Protein AF-0000000068673386 (afdb_homodimer)

Radius of gyration: 16.11 Å; Cα contacts (8 Å, |Δi|>4): 231; chains: 2; bounding box: 26×45×34 Å

Organism: Oncorhynchus mykiss (NCBI:txid8022)

InterPro domains:
  IPR002048 EF-hand domain [PS50222] (46-81)
  IPR011992 EF-hand domain pair [SSF47473] (1-79)
  IPR013787 S100/CaBP-9k-type, calcium binding, subdomain [PF01023] (1-44)
  IPR013787 S100/CaBP-9k-type, calcium binding, subdomain [SM01394] (1-43)
  IPR018247 EF-Hand 1, calcium-binding site [PS00018] (59-71)
  IPR034325 S-100 [cd00213] (1-80)

Structure (mmCIF, N/CA/C/O backbone):
data_AF-0000000068673386-model_v1
#
loop_
_entity.id
_entity.type
_entity.pdbx_description
1 polymer 'S100 calcium binding protein A11'
#
loop_
_atom_site.group_PDB
_atom_site.id
_atom_site.type_symbol
_atom_site.label_atom_id
_atom_site.label_alt_id
_atom_site.label_comp_id
_atom_site.label_asym_id
_atom_site.label_entity_id
_atom_site.label_seq_id
_atom_site.pdbx_PDB_ins_code
_atom_site.Cartn_x
_atom_site.Cartn_y
_atom_site.Cartn_z
_atom_site.occupancy
_atom_site.B_iso_or_equiv
_atom_site.auth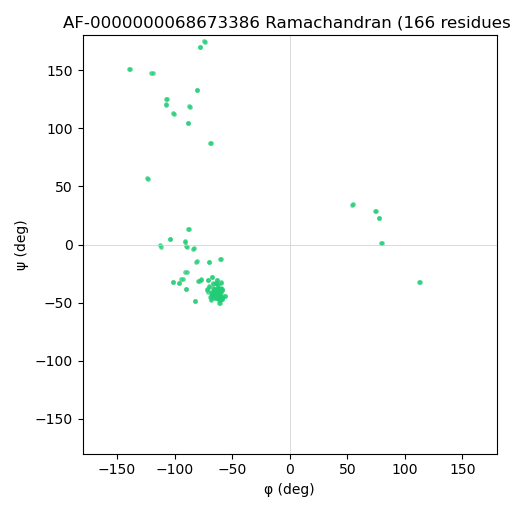_seq_id
_atom_site.auth_comp_id
_atom_site.auth_asym_id
_atom_site.auth_atom_id
_atom_site.pdbx_PDB_model_num
ATOM 1 N N . MET A 1 1 ? 7.121 4.133 7.746 1 91.31 1 MET A N 1
ATOM 2 C CA . MET A 1 1 ? 6.227 3.693 6.68 1 91.31 1 MET A CA 1
ATOM 3 C C . MET A 1 1 ? 7.02 3.123 5.508 1 91.31 1 MET A C 1
ATOM 5 O O . MET A 1 1 ? 6.625 2.115 4.918 1 91.31 1 MET A O 1
ATOM 9 N N . GLU A 1 2 ? 8.305 3.561 5.32 1 95.31 2 GLU A N 1
ATOM 10 C CA . GLU A 1 2 ? 9.109 3.146 4.172 1 95.31 2 GLU A CA 1
ATOM 11 C C . GLU A 1 2 ? 9.477 1.668 4.254 1 95.31 2 GLU A C 1
ATOM 13 O O . GLU A 1 2 ? 9.469 0.962 3.244 1 95.31 2 GLU A O 1
ATOM 18 N N . SER A 1 3 ? 9.812 1.272 5.449 1 95.5 3 SER A N 1
ATOM 19 C CA . SER A 1 3 ? 10.141 -0.136 5.645 1 95.5 3 SER A CA 1
ATOM 20 C C . SER A 1 3 ? 8.961 -1.035 5.289 1 95.5 3 SER A C 1
ATOM 22 O O . SER A 1 3 ? 9.141 -2.084 4.668 1 95.5 3 SER A O 1
ATOM 24 N N . ALA A 1 4 ? 7.816 -0.573 5.719 1 96 4 ALA A N 1
ATOM 25 C CA . ALA A 1 4 ? 6.598 -1.325 5.422 1 96 4 ALA A CA 1
ATOM 26 C C . ALA A 1 4 ? 6.359 -1.406 3.918 1 96 4 ALA A C 1
ATOM 28 O O . ALA A 1 4 ? 6.004 -2.467 3.396 1 96 4 ALA A O 1
ATOM 29 N N . ILE A 1 5 ? 6.676 -0.324 3.213 1 96.62 5 ILE A N 1
ATOM 30 C CA . ILE A 1 5 ? 6.531 -0.283 1.763 1 96.62 5 ILE A CA 1
ATOM 31 C C . ILE A 1 5 ? 7.516 -1.253 1.117 1 96.62 5 ILE A C 1
ATOM 33 O O . ILE A 1 5 ? 7.156 -1.994 0.199 1 96.62 5 ILE A O 1
ATOM 37 N N . ASN A 1 6 ? 8.656 -1.288 1.591 1 95.25 6 ASN A N 1
ATOM 38 C CA . ASN A 1 6 ? 9.68 -2.186 1.071 1 95.25 6 ASN A CA 1
ATOM 39 C C . ASN A 1 6 ? 9.297 -3.648 1.254 1 95.25 6 ASN A C 1
ATOM 41 O O . ASN A 1 6 ? 9.578 -4.484 0.395 1 95.25 6 ASN A O 1
ATOM 45 N N . VAL A 1 7 ? 8.727 -3.893 2.344 1 96.12 7 VAL A N 1
ATOM 46 C CA . VAL A 1 7 ? 8.281 -5.254 2.629 1 96.12 7 VAL A CA 1
ATOM 47 C C . VAL A 1 7 ? 7.223 -5.676 1.615 1 96.12 7 VAL A C 1
ATOM 49 O O . VAL A 1 7 ? 7.285 -6.773 1.061 1 96.12 7 VAL A O 1
ATOM 52 N N . LEU A 1 8 ? 6.262 -4.793 1.327 1 96.25 8 LEU A N 1
ATOM 53 C CA . LEU A 1 8 ? 5.203 -5.086 0.371 1 96.25 8 LEU A CA 1
ATOM 54 C C . LEU A 1 8 ? 5.773 -5.301 -1.026 1 96.25 8 LEU A C 1
ATOM 56 O O . LEU A 1 8 ? 5.402 -6.254 -1.714 1 96.25 8 LEU A O 1
ATOM 60 N N . VAL A 1 9 ? 6.707 -4.461 -1.395 1 95.56 9 VAL A N 1
ATOM 61 C CA . VAL A 1 9 ? 7.352 -4.543 -2.701 1 95.56 9 VAL A CA 1
ATOM 62 C C . VAL A 1 9 ? 8.141 -5.844 -2.805 1 95.56 9 VAL A C 1
ATOM 64 O O . VAL A 1 9 ? 8.039 -6.562 -3.803 1 95.56 9 VAL A O 1
ATOM 67 N N . SER A 1 10 ? 8.875 -6.148 -1.812 1 94.69 10 SER A N 1
ATOM 68 C CA . SER A 1 10 ? 9.727 -7.336 -1.809 1 94.69 10 SER A CA 1
ATOM 69 C C . SER A 1 10 ? 8.898 -8.609 -1.875 1 94.69 10 SER A C 1
ATOM 71 O O . SER A 1 10 ? 9.242 -9.547 -2.604 1 94.69 10 SER A O 1
ATOM 73 N N . GLN A 1 11 ? 7.863 -8.617 -1.128 1 94.31 11 GLN A N 1
ATOM 74 C CA . GLN A 1 11 ? 7.008 -9.797 -1.12 1 94.31 11 GLN A CA 1
ATOM 75 C C . GLN A 1 11 ? 6.328 -9.992 -2.473 1 94.31 11 GLN A C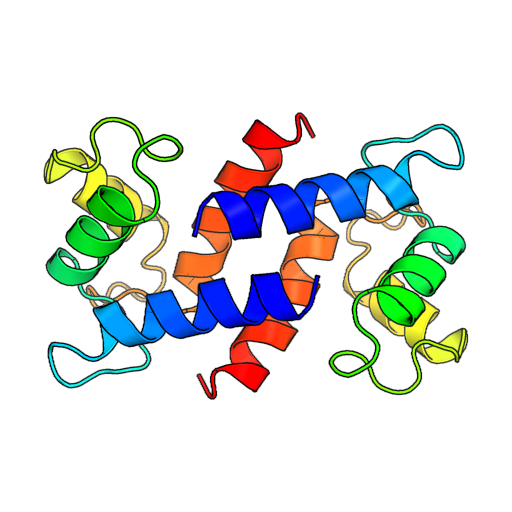 1
ATOM 77 O O . GLN A 1 11 ? 6.195 -11.125 -2.947 1 94.31 11 GLN A O 1
ATOM 82 N N . PHE A 1 12 ? 5.91 -8.906 -3.051 1 94.38 12 PHE A N 1
ATOM 83 C CA . PHE A 1 12 ? 5.324 -8.977 -4.383 1 94.38 12 PHE A CA 1
ATOM 84 C C . PHE A 1 12 ? 6.312 -9.578 -5.379 1 94.38 12 PHE A C 1
ATOM 86 O O . PHE A 1 12 ? 5.973 -10.5 -6.117 1 94.38 12 PHE A O 1
ATOM 93 N N . LYS A 1 13 ? 7.5 -9.094 -5.309 1 91.69 13 LYS A N 1
ATOM 94 C CA . LYS A 1 13 ? 8.539 -9.539 -6.23 1 91.69 13 LYS A CA 1
ATOM 95 C C . LYS A 1 13 ? 8.906 -11 -5.98 1 91.69 13 LYS A C 1
ATOM 97 O O . LYS A 1 13 ? 9.203 -11.742 -6.918 1 91.69 13 LYS A O 1
ATOM 102 N N . THR A 1 14 ? 8.906 -11.312 -4.734 1 93.5 14 THR A N 1
ATOM 103 C CA . THR A 1 14 ? 9.258 -12.672 -4.344 1 93.5 14 THR A CA 1
ATOM 104 C C . THR A 1 14 ? 8.297 -13.68 -4.977 1 93.5 14 THR A C 1
ATOM 106 O O . THR A 1 14 ? 8.727 -14.734 -5.445 1 93.5 14 THR A O 1
ATOM 109 N N . PHE A 1 15 ? 7.055 -13.312 -5.051 1 93.06 15 PHE A N 1
ATOM 110 C 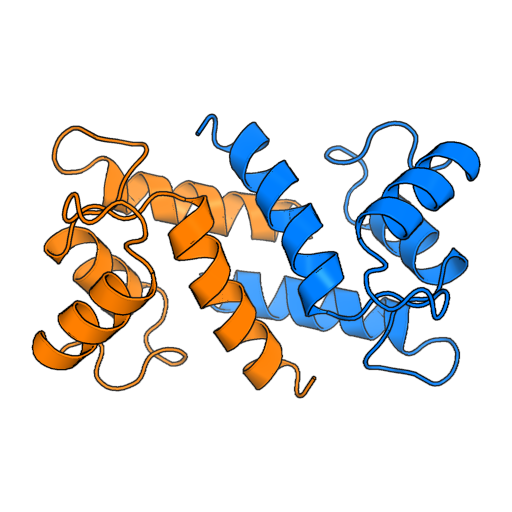CA . PHE A 1 15 ? 6.047 -14.211 -5.605 1 93.06 15 PHE A CA 1
ATOM 111 C C . PHE A 1 15 ? 5.914 -14.008 -7.113 1 93.06 15 PHE A C 1
ATOM 113 O O . PHE A 1 15 ? 5.699 -14.969 -7.855 1 93.06 15 PHE A O 1
ATOM 120 N N . ALA A 1 16 ? 5.973 -12.836 -7.711 1 92.06 16 ALA A N 1
ATOM 121 C CA . ALA A 1 16 ? 5.848 -12.508 -9.133 1 92.06 16 ALA A CA 1
ATOM 122 C C . ALA A 1 16 ? 7.035 -13.055 -9.922 1 92.06 16 ALA A C 1
ATOM 124 O O . ALA A 1 16 ? 6.906 -13.359 -11.109 1 92.06 16 ALA A O 1
ATOM 125 N N . GLY A 1 17 ? 8.211 -13.211 -9.312 1 84.31 17 GLY A N 1
ATOM 126 C CA . GLY A 1 17 ? 9.422 -13.609 -10.008 1 84.31 17 GLY A CA 1
ATOM 127 C C . GLY A 1 17 ? 9.594 -15.109 -10.109 1 84.31 17 GLY A C 1
ATOM 128 O O . GLY A 1 17 ? 10.633 -15.594 -10.57 1 84.31 17 GLY A O 1
ATOM 129 N N . LYS A 1 18 ? 8.516 -15.82 -9.805 1 84.56 18 LYS A N 1
ATOM 130 C CA . LYS A 1 18 ? 8.672 -17.266 -9.797 1 84.56 18 LYS A CA 1
ATOM 131 C C . LYS A 1 18 ? 8.633 -17.828 -11.211 1 84.56 18 LYS A C 1
ATOM 133 O O . LYS A 1 18 ? 9.336 -18.797 -11.516 1 84.56 18 LYS A O 1
ATOM 138 N N . ASP A 1 19 ? 7.891 -17.219 -12.148 1 79.31 19 ASP A N 1
ATOM 139 C CA . ASP A 1 19 ? 7.75 -17.734 -13.508 1 79.31 19 ASP A CA 1
ATOM 140 C C . ASP A 1 19 ? 8.602 -16.922 -14.484 1 79.31 19 ASP A C 1
ATOM 142 O O . ASP A 1 19 ? 8.586 -17.172 -15.695 1 79.31 19 ASP A O 1
ATOM 146 N N . GLY A 1 20 ? 9.383 -15.984 -13.938 1 75.44 20 GLY A N 1
ATOM 147 C CA . GLY A 1 20 ? 10.258 -15.203 -14.805 1 75.44 20 GLY A CA 1
ATOM 148 C C . GLY A 1 20 ? 9.852 -13.742 -14.898 1 75.44 20 GLY A C 1
ATOM 149 O O . GLY A 1 20 ? 10.641 -12.906 -15.344 1 75.44 20 GLY A O 1
ATOM 150 N N . SER A 1 21 ? 8.531 -13.469 -14.805 1 80.56 21 SER A N 1
ATOM 151 C CA . SER A 1 21 ? 8.109 -12.07 -14.805 1 80.56 21 SER A CA 1
ATOM 152 C C . SER A 1 21 ? 8.102 -11.492 -13.398 1 80.56 21 SER A C 1
ATOM 154 O O . SER A 1 21 ? 7.211 -11.797 -12.602 1 80.56 21 SER A O 1
ATOM 156 N N . SER A 1 22 ? 9.047 -10.742 -13.156 1 83.12 22 SER A N 1
ATOM 157 C CA . SER A 1 22 ? 9.203 -10.219 -11.805 1 83.12 22 SER A CA 1
ATOM 158 C C . SER A 1 22 ? 8.336 -8.977 -11.594 1 83.12 22 SER A C 1
ATOM 160 O O . SER A 1 22 ? 8.273 -8.445 -10.484 1 83.12 22 SER A O 1
ATOM 162 N N . ASN A 1 23 ? 7.684 -8.578 -12.664 1 87.88 23 ASN A N 1
ATOM 163 C CA . ASN A 1 23 ? 6.938 -7.332 -12.555 1 87.88 23 ASN A CA 1
ATOM 164 C C . ASN A 1 23 ? 5.434 -7.574 -12.609 1 87.88 23 ASN A C 1
ATOM 166 O O . ASN A 1 23 ? 4.645 -6.629 -12.516 1 87.88 23 ASN A O 1
ATOM 170 N N . THR A 1 24 ? 5.094 -8.859 -12.789 1 92.31 24 THR A N 1
ATOM 171 C CA . THR A 1 24 ? 3.678 -9.195 -12.875 1 92.31 24 THR A CA 1
ATOM 172 C C . THR A 1 24 ? 3.377 -10.477 -12.102 1 92.31 24 THR A C 1
ATOM 174 O O . THR A 1 24 ? 4.273 -11.297 -11.875 1 92.31 24 THR A O 1
ATOM 177 N N . LEU A 1 25 ? 2.145 -10.609 -11.578 1 93.19 25 LEU A N 1
ATOM 178 C CA . LEU A 1 25 ? 1.689 -11.789 -10.852 1 93.19 25 LEU A CA 1
ATOM 179 C C . LEU A 1 25 ? 0.692 -12.594 -11.68 1 93.19 25 LEU A C 1
ATOM 181 O O . LEU A 1 25 ? -0.266 -12.031 -12.219 1 93.19 25 LEU A O 1
ATOM 185 N N . SER A 1 26 ? 1.046 -13.844 -11.93 1 92.94 26 SER A N 1
ATOM 186 C CA . SER A 1 26 ? 0.067 -14.727 -12.562 1 92.94 26 SER A CA 1
ATOM 187 C C . SER A 1 26 ? -1.014 -15.141 -11.57 1 92.94 26 SER A C 1
ATOM 189 O O . SER A 1 26 ? -0.931 -14.828 -10.383 1 92.94 26 SER A O 1
ATOM 191 N N . LYS A 1 27 ? -1.986 -15.844 -12.039 1 91.88 27 LYS A N 1
ATOM 192 C CA . LYS A 1 27 ? -3.094 -16.297 -11.195 1 91.88 27 LYS A CA 1
ATOM 193 C C . LYS A 1 27 ? -2.598 -17.156 -10.047 1 91.88 27 LYS A C 1
ATOM 195 O O . LYS A 1 27 ? -2.998 -16.969 -8.891 1 91.88 27 LYS A O 1
ATOM 200 N N . GLY A 1 28 ? -1.731 -18.031 -10.406 1 92.88 28 GLY A N 1
ATOM 201 C CA . GLY A 1 28 ? -1.193 -18.922 -9.398 1 92.88 28 GLY A CA 1
ATOM 202 C C . GLY A 1 28 ? -0.332 -18.203 -8.367 1 92.88 28 GLY A C 1
ATOM 203 O O . GLY A 1 28 ? -0.411 -18.5 -7.172 1 92.88 28 GLY A O 1
ATOM 204 N N . GLU A 1 29 ? 0.498 -17.328 -8.828 1 95 29 GLU A N 1
ATOM 205 C CA . GLU A 1 29 ? 1.379 -16.578 -7.941 1 95 29 GLU A CA 1
ATOM 206 C C . GLU A 1 29 ? 0.58 -15.648 -7.027 1 95 29 GLU A C 1
ATOM 208 O O . GLU A 1 29 ? 0.877 -15.539 -5.836 1 95 29 GLU A O 1
ATOM 213 N N . PHE A 1 30 ? -0.433 -15.07 -7.723 1 94.19 30 PHE A N 1
ATOM 214 C CA . PHE A 1 30 ? -1.302 -14.172 -6.961 1 94.19 30 PHE A CA 1
ATOM 215 C C . PHE A 1 30 ? -2.012 -14.93 -5.848 1 94.19 30 PHE A C 1
ATOM 217 O O . PHE A 1 30 ? -2.037 -14.484 -4.699 1 94.19 30 PHE A O 1
ATOM 224 N N . SER A 1 31 ? -2.508 -16.062 -6.148 1 94.5 31 SER A N 1
ATOM 225 C CA . SER A 1 31 ? -3.207 -16.906 -5.184 1 94.5 31 SER A CA 1
ATOM 226 C C . SER A 1 31 ? -2.301 -17.281 -4.016 1 94.5 31 SER A C 1
ATOM 228 O O . SER A 1 31 ? -2.711 -17.188 -2.854 1 94.5 31 SER A O 1
ATOM 230 N N . SER A 1 32 ? -1.106 -17.672 -4.328 1 94.31 32 SER A N 1
ATOM 231 C CA . SER A 1 32 ? -0.144 -18.062 -3.301 1 94.31 32 SER A CA 1
ATOM 232 C C . SER A 1 32 ? 0.232 -16.891 -2.416 1 94.31 32 SER A C 1
ATOM 234 O O . SER A 1 32 ? 0.291 -17.016 -1.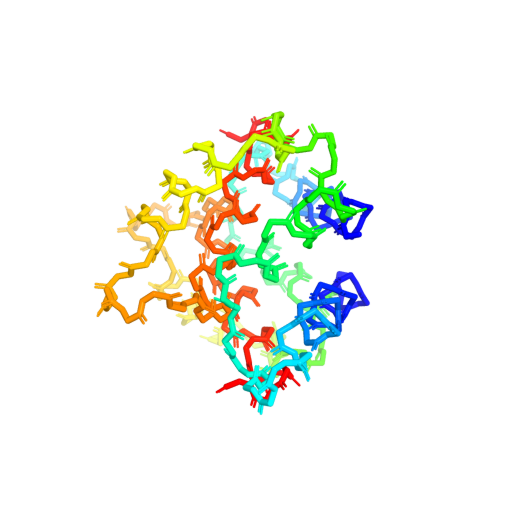192 1 94.31 32 SER A O 1
ATOM 236 N N . LEU A 1 33 ? 0.435 -15.758 -3.084 1 95.06 33 LEU A N 1
ATOM 237 C CA . LEU A 1 33 ? 0.808 -14.547 -2.357 1 95.06 33 LEU A CA 1
ATOM 238 C C . LEU A 1 33 ? -0.277 -14.156 -1.36 1 95.06 33 LEU A C 1
ATOM 240 O O . LEU A 1 33 ? 0.008 -13.938 -0.181 1 95.06 33 LEU A O 1
ATOM 244 N N . VAL A 1 34 ? -1.521 -14.102 -1.837 1 95.12 34 VAL A N 1
ATOM 245 C CA . VAL A 1 34 ? -2.637 -13.695 -0.986 1 95.12 34 VAL A CA 1
ATOM 246 C C . VAL A 1 34 ? -2.842 -14.727 0.12 1 95.12 34 VAL A C 1
ATOM 248 O O . VAL A 1 34 ? -3.061 -14.375 1.279 1 95.12 34 VAL A O 1
ATOM 251 N N . ALA A 1 35 ? -2.736 -16 -0.228 1 94.44 35 ALA A N 1
ATOM 252 C CA . ALA A 1 35 ? -2.973 -17.078 0.723 1 94.44 35 ALA A CA 1
ATOM 253 C C . ALA A 1 35 ? -1.908 -17.094 1.816 1 94.44 35 ALA A C 1
ATOM 255 O O . ALA A 1 35 ? -2.211 -17.359 2.982 1 94.44 35 ALA A O 1
ATOM 256 N N . PHE A 1 36 ? -0.668 -16.703 1.412 1 93.69 36 PHE A N 1
ATOM 257 C CA . PHE A 1 36 ? 0.446 -16.797 2.348 1 93.69 36 PHE A CA 1
ATOM 258 C C . PHE A 1 36 ? 0.693 -15.461 3.031 1 93.69 36 PHE A C 1
ATOM 260 O O . PHE A 1 36 ? 1.088 -15.422 4.199 1 93.69 36 PHE A O 1
ATOM 267 N N . GLN A 1 37 ? 0.452 -14.367 2.32 1 94 37 GLN A N 1
ATOM 268 C CA . GLN A 1 37 ? 0.825 -13.047 2.824 1 94 37 GLN A CA 1
ATOM 269 C C . GLN A 1 37 ? -0.386 -12.312 3.385 1 94 37 GLN A C 1
ATOM 271 O O . GLN A 1 37 ? -0.252 -11.484 4.289 1 94 37 GLN A O 1
ATOM 276 N N . LEU A 1 38 ? -1.539 -12.547 2.82 1 94.25 38 LEU A N 1
ATOM 277 C CA . LEU A 1 38 ? -2.756 -11.852 3.227 1 94.25 38 LEU A CA 1
ATOM 278 C C . LEU A 1 38 ? -3.838 -12.844 3.635 1 94.25 38 LEU A C 1
ATOM 280 O O . LEU A 1 38 ? -4.973 -12.766 3.158 1 94.25 38 LEU A O 1
ATOM 284 N N . PRO A 1 39 ? -3.545 -13.68 4.59 1 91.56 39 PRO A N 1
ATOM 285 C CA . PRO A 1 39 ? -4.527 -14.688 4.984 1 91.56 39 PRO A CA 1
ATOM 286 C C . PRO A 1 39 ? -5.719 -14.094 5.73 1 91.56 39 PRO A C 1
ATOM 288 O O . PRO A 1 39 ? -6.82 -14.648 5.684 1 91.56 39 PRO A O 1
ATOM 291 N N . THR A 1 40 ? -5.535 -13.047 6.445 1 92.44 40 THR A N 1
ATOM 292 C CA . THR A 1 40 ? -6.598 -12.43 7.23 1 92.44 40 THR A CA 1
ATOM 293 C C . THR A 1 40 ? -7.352 -11.398 6.402 1 92.44 40 THR A C 1
ATOM 295 O O . THR A 1 40 ? -8.5 -11.062 6.711 1 92.44 40 THR A O 1
ATOM 298 N N . PHE A 1 41 ? -6.695 -10.852 5.355 1 92.44 41 PHE A N 1
ATOM 299 C CA . PHE A 1 41 ? -7.297 -9.805 4.539 1 92.44 41 PHE A CA 1
ATOM 300 C C . PHE A 1 41 ? -8.227 -10.406 3.488 1 92.44 41 PHE A C 1
ATOM 302 O O . PHE A 1 41 ? -9.328 -9.906 3.268 1 92.44 41 PHE A O 1
ATOM 309 N N . VAL A 1 42 ? -7.691 -11.352 2.852 1 92.06 42 VAL A N 1
ATOM 310 C CA . VAL A 1 42 ? -8.469 -12.039 1.824 1 92.06 42 VAL A CA 1
ATOM 311 C C . VAL A 1 42 ? -8.992 -13.359 2.375 1 92.06 42 VAL A C 1
ATOM 313 O O . VAL A 1 42 ? -8.211 -14.258 2.699 1 92.06 42 VAL A O 1
ATOM 316 N N . LYS A 1 43 ? -10.352 -13.367 2.506 1 88.25 43 LYS A N 1
ATOM 317 C CA . LYS A 1 43 ? -10.969 -14.602 2.986 1 88.25 43 LYS A CA 1
ATOM 318 C C . LYS A 1 43 ? -11.125 -15.617 1.857 1 88.25 43 LYS A C 1
ATOM 320 O O . LYS A 1 43 ? -11.461 -15.25 0.729 1 88.25 43 LYS A O 1
ATOM 325 N N . ASN A 1 44 ? -10.805 -16.766 1.986 1 90.06 44 ASN A N 1
ATOM 326 C CA . ASN A 1 44 ? -10.961 -17.844 1.021 1 90.06 44 ASN A CA 1
ATOM 327 C C . ASN A 1 44 ? -9.945 -17.734 -0.114 1 90.06 44 ASN A C 1
ATOM 329 O O . ASN A 1 44 ? -10.273 -18 -1.272 1 90.06 44 ASN A O 1
ATOM 333 N N . ALA A 1 45 ? -8.836 -17.188 0.141 1 90 45 ALA A N 1
ATOM 334 C CA . ALA A 1 45 ? -7.77 -17.047 -0.851 1 90 45 ALA A CA 1
ATOM 335 C C . ALA A 1 45 ? -7.312 -18.406 -1.36 1 90 45 ALA A C 1
ATOM 337 O O . ALA A 1 45 ? -6.633 -18.5 -2.385 1 90 45 ALA A O 1
ATOM 338 N N . SER A 1 46 ? -7.754 -19.391 -0.652 1 91.25 46 SER A N 1
ATOM 339 C CA . SER A 1 46 ? -7.43 -20.75 -1.061 1 91.25 46 SER A CA 1
ATOM 340 C C . SER A 1 46 ? -8.359 -21.234 -2.17 1 91.25 46 SER A C 1
ATOM 342 O O . SER A 1 46 ? -8.086 -22.234 -2.826 1 91.25 46 SER A O 1
ATOM 344 N N . ASP A 1 47 ? -9.43 -20.484 -2.314 1 93.62 47 ASP A N 1
ATOM 345 C CA . ASP A 1 47 ? -10.391 -20.812 -3.361 1 93.62 47 ASP A CA 1
ATOM 346 C C . ASP A 1 47 ? -10.008 -20.172 -4.691 1 93.62 47 ASP A C 1
ATOM 348 O O . ASP A 1 47 ? -9.953 -18.953 -4.797 1 93.62 47 ASP A O 1
ATOM 352 N N . PRO A 1 48 ? -9.758 -21.047 -5.672 1 91.94 48 PRO A N 1
ATOM 353 C CA . PRO A 1 48 ? -9.375 -20.516 -6.984 1 91.94 48 PRO A CA 1
ATOM 354 C C . PRO A 1 48 ? -10.445 -19.609 -7.594 1 91.94 48 PRO A C 1
ATOM 356 O O . PRO A 1 48 ? -10.125 -18.703 -8.367 1 91.94 48 PRO A O 1
ATOM 359 N N . ALA A 1 49 ? -11.664 -19.891 -7.324 1 94.25 49 ALA A N 1
ATOM 360 C CA . ALA A 1 49 ? -12.75 -19.078 -7.859 1 94.25 49 ALA A CA 1
ATOM 361 C C . ALA A 1 49 ? -12.656 -17.641 -7.352 1 94.25 49 ALA A C 1
ATOM 363 O O . ALA A 1 49 ? -12.914 -16.688 -8.094 1 94.25 49 ALA A O 1
ATOM 364 N N . VAL A 1 50 ? -12.297 -17.531 -6.039 1 93.5 50 VAL A N 1
ATOM 365 C CA . VAL A 1 50 ? -12.148 -16.219 -5.41 1 93.5 50 VAL A CA 1
ATOM 366 C C . VAL A 1 50 ? -10.953 -15.492 -6.012 1 93.5 50 VAL A C 1
ATOM 368 O O . VAL A 1 50 ? -11.039 -14.305 -6.336 1 93.5 50 VAL A O 1
ATOM 371 N N . ILE A 1 51 ? -9.875 -16.156 -6.234 1 93.88 51 ILE A N 1
ATOM 372 C CA . ILE A 1 51 ? -8.648 -15.609 -6.797 1 93.88 51 ILE A CA 1
ATOM 373 C C . ILE A 1 51 ? -8.914 -15.117 -8.219 1 93.88 51 ILE A C 1
ATOM 375 O O . ILE A 1 51 ? -8.5 -14.016 -8.594 1 93.88 51 ILE A O 1
ATOM 379 N N . GLU A 1 52 ? -9.641 -16.016 -9.016 1 92.12 52 GLU A N 1
ATOM 380 C CA . GLU A 1 52 ? -9.992 -15.664 -10.383 1 92.12 52 GLU A CA 1
ATOM 381 C C . GLU A 1 52 ? -10.836 -14.391 -10.422 1 92.12 52 GLU A C 1
ATOM 383 O O . GLU A 1 52 ? -10.641 -13.539 -11.297 1 92.12 52 GLU A O 1
ATOM 388 N N . GLN A 1 53 ? -11.672 -14.312 -9.492 1 92.94 53 GLN A N 1
ATOM 389 C CA . GLN A 1 53 ? -12.531 -13.133 -9.406 1 92.94 53 GLN A CA 1
ATOM 390 C C . GLN A 1 53 ? -11.727 -11.891 -9.039 1 92.94 53 GLN A C 1
ATOM 392 O O . GLN A 1 53 ? -11.898 -10.828 -9.633 1 92.94 53 GLN A O 1
ATOM 397 N N . LEU A 1 54 ? -10.906 -12.055 -8.039 1 92.88 54 LEU A N 1
ATOM 398 C CA . LEU A 1 54 ? -10.047 -10.961 -7.605 1 92.88 54 LEU A CA 1
ATOM 399 C C . LEU A 1 54 ? -9.102 -10.531 -8.719 1 92.88 54 LEU A C 1
ATOM 401 O O . LEU A 1 54 ? -8.984 -9.336 -9.016 1 92.88 54 LEU A O 1
ATOM 405 N N . MET A 1 55 ? -8.469 -11.492 -9.344 1 91.88 55 MET A N 1
ATOM 406 C CA . MET A 1 55 ? -7.543 -11.25 -10.438 1 91.88 55 MET A CA 1
ATOM 407 C C . MET A 1 55 ? -8.258 -10.586 -11.617 1 91.88 55 MET A C 1
ATOM 409 O O . MET A 1 55 ? -7.727 -9.648 -12.219 1 91.88 55 MET A O 1
ATOM 413 N N . GLY A 1 56 ? -9.398 -11.148 -11.891 1 92.88 56 GLY A N 1
ATOM 414 C CA . GLY A 1 56 ? -10.188 -10.617 -12.984 1 92.88 56 GLY A CA 1
ATOM 415 C C . GLY A 1 56 ? -10.641 -9.188 -12.758 1 92.88 56 GLY A C 1
ATOM 416 O O . GLY A 1 56 ? -10.766 -8.414 -13.711 1 92.88 56 GLY A O 1
ATOM 417 N N . SER A 1 57 ? -10.828 -8.852 -11.523 1 91.56 57 SER A N 1
ATOM 418 C CA . SER A 1 57 ? -11.266 -7.5 -11.188 1 91.56 57 SER A CA 1
ATOM 419 C C . SER A 1 57 ? -10.109 -6.508 -11.273 1 91.56 57 SER A C 1
ATOM 421 O O . SER A 1 57 ? -10.32 -5.328 -11.57 1 91.56 57 SER A O 1
ATOM 423 N N . LEU A 1 58 ? -8.953 -6.988 -11.008 1 91.12 58 LEU A N 1
ATOM 424 C CA . LEU A 1 58 ? -7.766 -6.148 -10.984 1 91.12 58 LEU A CA 1
ATOM 425 C C . LEU A 1 58 ? -7.07 -6.148 -12.344 1 91.12 58 LEU A C 1
ATOM 427 O O . LEU A 1 58 ? -6.484 -5.141 -12.75 1 91.12 58 LEU A O 1
ATOM 431 N N . ASP A 1 59 ? -7.227 -7.32 -13.062 1 90.88 59 ASP A N 1
ATOM 432 C CA . ASP A 1 59 ? -6.574 -7.496 -14.352 1 90.88 59 ASP A CA 1
ATOM 433 C C . ASP A 1 59 ? -7.191 -6.578 -15.406 1 90.88 59 ASP A C 1
ATOM 435 O O . ASP A 1 59 ? -8.055 -7 -16.188 1 90.88 59 ASP A O 1
ATOM 439 N N . GLU A 1 60 ? -6.676 -5.336 -15.492 1 82.62 60 GLU A N 1
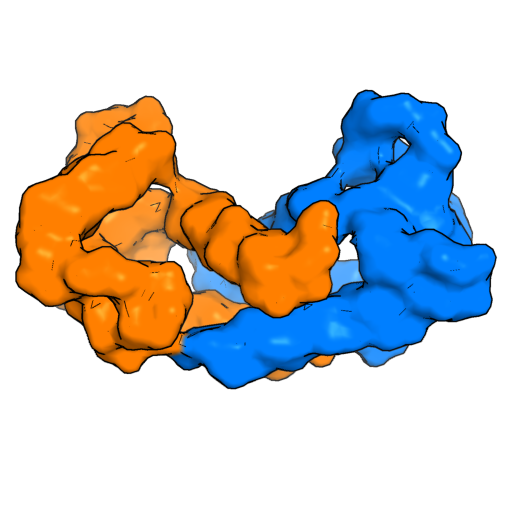ATOM 440 C CA . GLU A 1 60 ? -7.238 -4.344 -16.406 1 82.62 60 GLU A CA 1
ATOM 441 C C . GLU A 1 60 ? -6.918 -4.68 -17.859 1 82.62 60 GLU A C 1
ATOM 443 O O . GLU A 1 60 ? -7.719 -4.414 -18.75 1 82.62 60 GLU A O 1
ATOM 448 N N . ASN A 1 61 ? -5.734 -5.164 -18.109 1 79.62 61 ASN A N 1
ATOM 449 C CA . ASN A 1 61 ? -5.312 -5.43 -19.484 1 79.62 61 ASN A CA 1
ATOM 450 C C . ASN A 1 61 ? -5.648 -6.859 -19.906 1 79.62 61 ASN A C 1
ATOM 452 O O . ASN A 1 61 ? -5.32 -7.273 -21.016 1 79.62 61 ASN A O 1
ATOM 456 N N . ASN A 1 62 ? -6.242 -7.586 -19.109 1 82.38 62 ASN A N 1
ATOM 457 C CA . ASN A 1 62 ? -6.727 -8.93 -19.406 1 82.38 62 ASN A CA 1
ATOM 458 C C . ASN A 1 62 ? -5.609 -9.828 -19.938 1 82.38 62 ASN A C 1
ATOM 460 O O . ASN A 1 62 ? -5.785 -10.516 -20.938 1 82.38 62 ASN A O 1
ATOM 464 N N . ASP A 1 63 ? -4.434 -9.703 -19.516 1 82.94 63 ASP A N 1
ATOM 465 C CA . ASP A 1 63 ? -3.297 -10.523 -19.906 1 82.94 63 ASP A CA 1
ATOM 466 C C . ASP A 1 63 ? -3.154 -11.742 -19 1 82.94 63 ASP A C 1
ATOM 468 O O . ASP A 1 63 ? -2.379 -12.656 -19.297 1 82.94 63 ASP A O 1
ATOM 472 N N . GLY A 1 64 ? -3.994 -11.781 -18.078 1 87.19 64 GLY A N 1
ATOM 473 C CA . GLY A 1 64 ? -3.957 -12.883 -17.141 1 87.19 64 GLY A CA 1
ATOM 474 C C . GLY A 1 64 ? -2.904 -12.711 -16.062 1 87.19 64 GLY A C 1
ATOM 475 O O . GLY A 1 64 ? -2.572 -13.664 -15.344 1 87.19 64 GLY A O 1
ATOM 476 N N . GLU A 1 65 ? -2.18 -11.57 -16.109 1 91.31 65 GLU A N 1
ATOM 477 C CA . GLU A 1 65 ? -1.177 -11.25 -15.102 1 91.31 65 GLU A CA 1
ATOM 478 C C . GLU A 1 65 ? -1.505 -9.938 -14.391 1 91.31 65 GLU A C 1
ATOM 480 O O . GLU A 1 65 ? -2.186 -9.078 -14.953 1 91.31 65 GLU A O 1
ATOM 485 N N . LEU A 1 66 ? -1.167 -9.844 -13.211 1 93 66 LEU A N 1
ATOM 486 C CA . LEU A 1 66 ? -1.41 -8.641 -12.422 1 93 66 LEU A CA 1
ATOM 487 C C . LEU A 1 66 ? -0.113 -7.875 -12.195 1 93 66 LEU A C 1
ATOM 489 O O . LEU A 1 66 ? 0.899 -8.461 -11.805 1 93 66 LEU A O 1
ATOM 493 N N . THR A 1 67 ? -0.128 -6.566 -12.578 1 92.94 67 THR A N 1
ATOM 494 C CA . THR A 1 67 ? 1.035 -5.727 -12.32 1 92.94 67 THR A CA 1
ATOM 495 C C . THR A 1 67 ? 1.064 -5.285 -10.859 1 92.94 67 T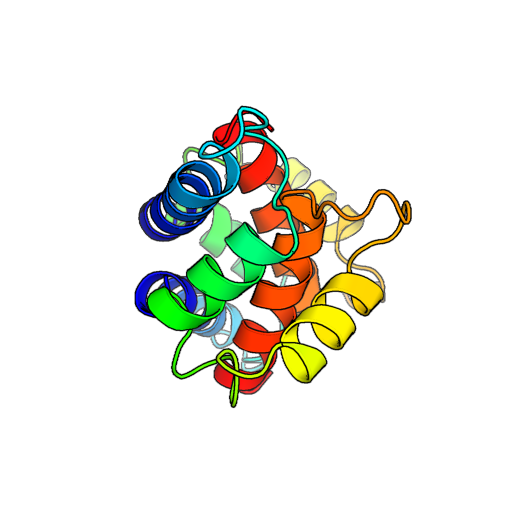HR A C 1
ATOM 497 O O . THR A 1 67 ? 0.088 -5.469 -10.125 1 92.94 67 THR A O 1
ATOM 500 N N . PHE A 1 68 ? 2.098 -4.723 -10.453 1 93.62 68 PHE A N 1
ATOM 501 C CA . PHE A 1 68 ? 2.246 -4.266 -9.078 1 93.62 68 PHE A CA 1
ATOM 502 C C . PHE A 1 68 ? 1.168 -3.25 -8.727 1 93.62 68 PHE A C 1
ATOM 504 O O . PHE A 1 68 ? 0.6 -3.295 -7.633 1 93.62 68 PHE A O 1
ATOM 511 N N . LEU A 1 69 ? 0.875 -2.42 -9.68 1 92.94 69 LEU A N 1
ATOM 512 C CA . LEU A 1 69 ? -0.099 -1.361 -9.438 1 92.94 69 LEU A CA 1
ATOM 513 C C . LEU A 1 69 ? -1.504 -1.938 -9.297 1 92.94 69 LEU A C 1
ATOM 515 O O . LEU A 1 69 ? -2.295 -1.461 -8.477 1 92.94 69 LEU A O 1
ATOM 519 N N . GLU A 1 70 ? -1.76 -2.922 -10.016 1 93.31 70 GLU A N 1
ATOM 520 C CA . GLU A 1 70 ? -3.059 -3.58 -9.922 1 93.31 70 GLU A CA 1
ATOM 521 C C . GLU A 1 70 ? -3.211 -4.305 -8.586 1 93.31 70 GLU A C 1
ATOM 523 O O . GLU A 1 70 ? -4.254 -4.215 -7.938 1 93.31 70 GLU A O 1
ATOM 528 N N . PHE A 1 71 ? -2.139 -4.984 -8.297 1 93 71 PHE A N 1
ATOM 529 C CA . PHE A 1 71 ? -2.107 -5.645 -6.996 1 93 71 PHE A CA 1
ATOM 530 C C . PHE A 1 71 ? -2.188 -4.621 -5.871 1 93 71 PHE A C 1
ATOM 532 O O . PHE A 1 71 ? -2.852 -4.855 -4.855 1 93 71 PHE A O 1
ATOM 539 N N . TRP A 1 72 ? -1.604 -3.498 -6.102 1 93.69 72 TRP A N 1
ATOM 540 C CA . TRP A 1 72 ? -1.569 -2.434 -5.105 1 93.69 72 TRP A CA 1
ATOM 541 C C . TRP A 1 72 ? -2.977 -1.927 -4.801 1 93.69 72 TRP A C 1
ATOM 543 O O . TRP A 1 72 ? -3.287 -1.586 -3.658 1 93.69 72 TRP A O 1
ATOM 553 N N . GLN A 1 73 ? -3.762 -1.952 -5.754 1 93.06 73 GLN A N 1
ATOM 554 C CA . GLN A 1 73 ? -5.133 -1.492 -5.566 1 93.06 73 GLN A CA 1
ATOM 555 C C . GLN A 1 73 ? -5.891 -2.406 -4.605 1 93.06 73 GLN A C 1
ATOM 557 O O . GLN A 1 73 ? -6.703 -1.938 -3.805 1 93.06 73 GLN A O 1
ATOM 562 N N . LEU A 1 74 ? -5.602 -3.621 -4.77 1 94 74 LEU A N 1
ATOM 563 C CA . LEU A 1 74 ? -6.227 -4.582 -3.867 1 94 74 LEU A CA 1
ATOM 564 C C . LEU A 1 74 ? -5.84 -4.301 -2.42 1 94 74 LEU A C 1
ATOM 566 O O . LEU A 1 74 ? -6.699 -4.242 -1.541 1 94 74 LEU A O 1
ATOM 570 N N . ILE A 1 75 ? -4.535 -4.102 -2.232 1 95.81 75 ILE A N 1
ATOM 571 C CA . ILE A 1 75 ? -4.023 -3.859 -0.887 1 95.81 75 ILE A CA 1
ATOM 572 C C . ILE A 1 75 ? -4.656 -2.592 -0.316 1 95.81 75 ILE A C 1
ATOM 574 O O . ILE A 1 75 ? -4.992 -2.537 0.869 1 95.81 75 ILE A O 1
ATOM 578 N N . GLY A 1 76 ? -4.82 -1.631 -1.133 1 95.31 76 GLY A N 1
ATOM 579 C CA . GLY A 1 76 ? -5.445 -0.396 -0.683 1 95.31 76 GLY A CA 1
ATOM 580 C C . GLY A 1 76 ? -6.863 -0.591 -0.186 1 95.31 76 GLY A C 1
ATOM 581 O O . GLY A 1 76 ? -7.25 -0.034 0.845 1 95.31 76 GLY A O 1
ATOM 582 N N . LYS A 1 77 ? -7.602 -1.376 -0.915 1 93.69 77 LYS A N 1
ATOM 583 C CA . LYS A 1 77 ? -8.977 -1.667 -0.525 1 93.69 77 LYS A CA 1
ATOM 584 C C . LYS A 1 77 ? -9.031 -2.408 0.808 1 93.69 77 LYS A C 1
ATOM 586 O O . LYS A 1 77 ? -9.836 -2.078 1.679 1 93.69 77 LYS A O 1
ATOM 591 N N . LEU A 1 78 ? -8.172 -3.318 0.864 1 93.88 78 LEU A N 1
ATOM 592 C CA . LEU A 1 78 ? -8.109 -4.102 2.094 1 93.88 78 LEU A CA 1
ATOM 593 C C . LEU A 1 78 ? -7.652 -3.236 3.266 1 93.88 78 LEU A C 1
ATOM 595 O O . LEU A 1 78 ? -8.219 -3.32 4.359 1 93.88 78 LEU A O 1
ATOM 599 N N . ALA A 1 79 ? -6.637 -2.438 3.01 1 95 79 ALA A N 1
ATOM 600 C CA . ALA A 1 79 ? -6.133 -1.527 4.035 1 95 79 ALA A CA 1
ATOM 601 C C . ALA A 1 79 ? -7.207 -0.532 4.461 1 95 79 ALA A C 1
ATOM 603 O O . ALA A 1 79 ? -7.359 -0.248 5.652 1 95 79 ALA A O 1
ATOM 604 N N . ASN A 1 80 ? -7.934 0.021 3.482 1 93.81 80 ASN A N 1
ATOM 605 C CA . ASN A 1 80 ? -9.031 0.94 3.758 1 93.81 80 ASN A CA 1
ATOM 606 C C . ASN A 1 80 ? -10.07 0.311 4.684 1 93.81 80 ASN A C 1
ATOM 608 O O . ASN A 1 80 ? -10.516 0.944 5.641 1 93.81 80 ASN A O 1
ATOM 612 N N . LYS A 1 81 ? -10.414 -0.862 4.438 1 92.75 81 LYS A N 1
ATOM 613 C CA . LYS A 1 81 ? -11.375 -1.604 5.246 1 92.75 81 LYS A CA 1
ATOM 614 C C . LYS A 1 81 ? -10.836 -1.856 6.652 1 92.75 81 LYS A C 1
ATOM 616 O O . LYS A 1 81 ? -11.555 -1.679 7.641 1 92.75 81 LYS A O 1
ATOM 621 N N . GLN A 1 82 ? -9.578 -2.195 6.676 1 89.81 82 GLN A N 1
ATOM 622 C CA . GLN A 1 82 ? -8.93 -2.477 7.953 1 89.81 82 GLN A CA 1
ATOM 623 C C . GLN A 1 82 ? -8.828 -1.216 8.812 1 89.81 82 GLN A C 1
ATOM 625 O O . GLN A 1 82 ? -9 -1.271 10.031 1 89.81 82 GLN A O 1
ATOM 630 N N . GLY A 1 83 ? -8.453 -0.105 8.18 1 90.75 83 GLY A N 1
ATOM 631 C CA . GLY A 1 83 ? -8.328 1.164 8.883 1 90.75 83 GLY A CA 1
ATOM 632 C C . GLY A 1 83 ? -9.664 1.743 9.305 1 90.75 83 GLY A C 1
ATOM 633 O O . GLY A 1 83 ? -9.719 2.619 10.172 1 90.75 83 GLY A O 1
ATOM 634 N N . GLY A 1 84 ? -10.648 1.226 8.758 1 89.19 84 GLY A N 1
ATOM 635 C CA . GLY A 1 84 ? -11.977 1.721 9.078 1 89.19 84 GLY A CA 1
ATOM 636 C C . GLY A 1 84 ? -12.312 3.031 8.391 1 89.19 84 GLY A C 1
ATOM 637 O O . GLY A 1 84 ? -12.984 3.887 8.961 1 89.19 84 GLY A O 1
ATOM 638 N N . PHE A 1 85 ? -11.562 3.201 7.281 1 87.19 85 PHE A N 1
ATOM 639 C CA . PHE A 1 85 ? -11.781 4.43 6.531 1 87.19 85 PHE A CA 1
ATOM 640 C C . PHE A 1 85 ? -13.031 4.32 5.664 1 87.19 85 PHE A C 1
ATOM 642 O O . PHE A 1 85 ? -13.844 5.246 5.613 1 87.19 85 PHE A O 1
ATOM 649 N N . MET B 1 1 ? 3.102 -9.43 5.02 1 90.88 1 MET B N 1
ATOM 650 C CA . MET B 1 1 ? 2.625 -8.258 4.297 1 90.88 1 MET B CA 1
ATOM 651 C C . MET B 1 1 ? 1.554 -7.52 5.094 1 90.88 1 MET B C 1
ATOM 653 O O . MET B 1 1 ? 1.542 -6.289 5.141 1 90.88 1 MET B O 1
ATOM 657 N N . GLU B 1 2 ? 0.816 -8.266 6.008 1 95.12 2 GLU B N 1
ATOM 658 C CA . GLU B 1 2 ? -0.3 -7.672 6.738 1 95.12 2 GLU B CA 1
ATOM 659 C C . GLU B 1 2 ? 0.193 -6.676 7.785 1 95.12 2 GLU B C 1
ATOM 661 O O . GLU B 1 2 ? -0.421 -5.625 7.988 1 95.12 2 GLU B O 1
ATOM 666 N N . SER B 1 3 ? 1.263 -7.066 8.43 1 95.44 3 SER B N 1
ATOM 667 C CA . SER B 1 3 ? 1.843 -6.168 9.422 1 95.44 3 SER B CA 1
ATOM 668 C C . SER B 1 3 ? 2.264 -4.844 8.797 1 95.44 3 SER B C 1
ATOM 670 O O . SER B 1 3 ? 2.051 -3.779 9.375 1 95.44 3 SER B O 1
ATOM 672 N N . ALA B 1 4 ? 2.855 -4.984 7.625 1 95.94 4 ALA B N 1
ATOM 673 C CA . ALA B 1 4 ? 3.287 -3.793 6.898 1 95.94 4 ALA B CA 1
ATOM 674 C C . ALA B 1 4 ? 2.096 -2.914 6.531 1 95.94 4 ALA B C 1
ATOM 676 O O . ALA B 1 4 ? 2.15 -1.69 6.672 1 95.94 4 ALA B O 1
ATOM 677 N N . ILE B 1 5 ? 0.987 -3.553 6.18 1 96.56 5 ILE B N 1
ATOM 678 C CA . ILE B 1 5 ? -0.237 -2.834 5.844 1 96.56 5 ILE B CA 1
ATOM 679 C C . ILE B 1 5 ? -0.772 -2.119 7.082 1 96.56 5 ILE B C 1
ATOM 681 O O . ILE B 1 5 ? -1.176 -0.956 7.012 1 96.56 5 ILE B O 1
ATOM 685 N N . ASN B 1 6 ? -0.741 -2.744 8.156 1 95.25 6 ASN B N 1
ATOM 686 C CA . ASN B 1 6 ? -1.209 -2.164 9.406 1 95.25 6 ASN B CA 1
ATOM 687 C C . ASN B 1 6 ? -0.38 -0.946 9.805 1 95.25 6 ASN B C 1
ATOM 689 O O . ASN B 1 6 ? -0.914 0.024 10.344 1 95.25 6 ASN B O 1
ATOM 693 N N . VAL B 1 7 ? 0.85 -1.057 9.57 1 96.12 7 VAL B N 1
ATOM 694 C CA . VAL B 1 7 ? 1.747 0.051 9.883 1 96.12 7 VAL B CA 1
ATOM 695 C C . VAL B 1 7 ? 1.384 1.268 9.039 1 96.12 7 VAL B C 1
ATOM 697 O O . VAL B 1 7 ? 1.286 2.385 9.555 1 96.12 7 VAL B O 1
ATOM 700 N N . LEU B 1 8 ? 1.139 1.056 7.738 1 96.31 8 LEU B N 1
ATOM 701 C CA . LEU B 1 8 ? 0.778 2.145 6.836 1 96.31 8 LEU B CA 1
ATOM 702 C C . LEU B 1 8 ? -0.545 2.779 7.254 1 96.31 8 LEU B C 1
ATOM 704 O O . LEU B 1 8 ? -0.66 4.004 7.305 1 96.31 8 LEU B O 1
ATOM 708 N N . VAL B 1 9 ? -1.493 1.951 7.602 1 95.56 9 VAL B N 1
ATOM 709 C CA . VAL B 1 9 ? -2.812 2.408 8.023 1 95.56 9 VAL B CA 1
ATOM 710 C C . VAL B 1 9 ? -2.693 3.193 9.328 1 95.56 9 VAL B C 1
ATOM 712 O O . VAL B 1 9 ? -3.258 4.281 9.461 1 95.56 9 VAL B O 1
ATOM 715 N N . SER B 1 10 ? -1.969 2.678 10.242 1 94.62 10 SER B N 1
ATOM 716 C CA . SER B 1 10 ? -1.818 3.297 11.555 1 94.62 10 SER B CA 1
ATOM 717 C C . SER B 1 10 ? -1.122 4.648 11.453 1 94.62 10 SER B C 1
ATOM 719 O O . SER B 1 10 ? -1.529 5.613 12.102 1 94.62 10 SER B O 1
ATOM 721 N N . GLN B 1 11 ? -0.111 4.672 10.664 1 94.44 11 GLN B N 1
ATOM 722 C CA . GLN B 1 11 ? 0.625 5.918 10.5 1 94.44 11 GLN B CA 1
ATOM 723 C C . GLN B 1 11 ? -0.239 6.984 9.828 1 94.44 11 GLN B C 1
ATOM 725 O O . GLN B 1 11 ? -0.188 8.156 10.203 1 94.44 11 GLN B O 1
ATOM 730 N N . PHE B 1 12 ? -0.997 6.555 8.867 1 94.44 12 PHE B N 1
ATOM 731 C CA . PHE B 1 12 ? -1.924 7.477 8.219 1 94.44 12 PHE B CA 1
ATOM 732 C C . PHE B 1 12 ? -2.896 8.062 9.234 1 94.44 12 PHE B C 1
ATOM 734 O O . PHE B 1 12 ? -3.078 9.281 9.297 1 94.44 12 PHE B O 1
ATOM 741 N N . LYS B 1 13 ? -3.432 7.203 10.031 1 91.62 13 LYS B N 1
ATOM 742 C CA . LYS B 1 13 ? -4.414 7.617 11.031 1 91.62 13 LYS B CA 1
ATOM 743 C C . LYS B 1 13 ? -3.781 8.516 12.086 1 91.62 13 LYS B C 1
ATOM 745 O O . LYS B 1 13 ? -4.418 9.445 12.586 1 91.62 13 LYS B O 1
ATOM 750 N N . THR B 1 14 ? -2.59 8.156 12.398 1 93.44 14 THR B N 1
ATOM 751 C CA . THR B 1 14 ? -1.863 8.906 13.414 1 93.44 14 THR B CA 1
ATOM 752 C C . THR B 1 14 ? -1.707 10.367 12.992 1 93.44 14 THR B C 1
ATOM 754 O O . THR B 1 14 ? -1.856 11.273 13.812 1 93.44 14 THR B O 1
ATOM 757 N N . PHE B 1 15 ? -1.485 10.578 11.734 1 93 15 PHE B N 1
ATOM 758 C CA . PHE B 1 15 ? -1.284 11.93 11.227 1 93 15 PHE B CA 1
ATOM 759 C C . PHE B 1 15 ? -2.609 12.555 10.812 1 93 15 PHE B C 1
ATOM 761 O O . PHE B 1 15 ? -2.818 13.758 10.992 1 93 15 PHE B O 1
ATOM 768 N N . ALA B 1 16 ? -3.582 11.898 10.211 1 91.94 16 ALA B N 1
ATOM 769 C CA . ALA B 1 16 ? -4.883 12.383 9.75 1 91.94 16 ALA B CA 1
ATOM 770 C C . ALA B 1 16 ? -5.773 12.766 10.93 1 91.94 16 ALA B C 1
ATOM 772 O O . ALA B 1 16 ? -6.637 13.633 10.805 1 91.94 16 ALA B O 1
ATOM 773 N N . GLY B 1 17 ? -5.598 12.164 12.102 1 83.94 17 GLY B N 1
ATOM 774 C CA . GLY B 1 17 ? -6.477 12.359 13.234 1 83.94 17 GLY B CA 1
ATOM 775 C C . GLY B 1 17 ? -6.062 13.531 14.109 1 83.94 17 GLY B C 1
ATOM 776 O O . GLY B 1 17 ? -6.645 13.758 15.172 1 83.94 17 GLY B O 1
ATOM 777 N N . LYS B 1 18 ? -5.16 14.344 13.578 1 84.19 18 LYS B N 1
ATOM 778 C CA . LYS B 1 18 ? -4.668 15.43 14.422 1 84.19 18 LYS B CA 1
ATOM 779 C C . LYS B 1 18 ? -5.664 16.578 14.477 1 84.19 18 LYS B C 1
ATOM 781 O O . LYS B 1 18 ? -5.812 17.234 15.508 1 84.19 18 LYS B O 1
ATOM 786 N N . ASP B 1 19 ? -6.449 16.844 13.406 1 78.88 19 ASP B N 1
ATOM 787 C CA . ASP B 1 19 ? -7.379 17.969 13.352 1 78.88 19 ASP B CA 1
ATOM 788 C C . ASP B 1 19 ? -8.82 17.5 13.547 1 78.88 19 ASP B C 1
ATOM 790 O O . ASP B 1 19 ? -9.75 18.297 13.461 1 78.88 19 ASP B O 1
ATOM 794 N N . GLY B 1 20 ? -8.984 16.203 13.828 1 74.56 20 GLY B N 1
ATOM 795 C CA . GLY B 1 20 ? -10.328 15.688 14.078 1 74.56 20 GLY B CA 1
ATOM 796 C C . GLY B 1 20 ? -10.805 14.719 13.016 1 74.56 20 GLY B C 1
ATOM 797 O O . GLY B 1 20 ? -11.789 14.008 13.219 1 74.56 20 GLY B O 1
ATOM 798 N N . SER B 1 21 ? -10.359 14.93 11.75 1 79.62 21 SER B N 1
ATOM 799 C CA . SER B 1 21 ? -10.742 13.977 10.711 1 79.62 21 SER B CA 1
ATOM 800 C C . SER B 1 21 ? -9.742 12.828 10.625 1 79.62 21 SER B C 1
ATOM 802 O O . SER B 1 21 ? -8.625 13 10.125 1 79.62 21 SER B O 1
ATOM 804 N N . SER B 1 22 ? -10.141 11.781 11.109 1 82.81 22 SER B N 1
ATOM 805 C CA . SER B 1 22 ? -9.234 10.641 11.188 1 82.81 22 SER B CA 1
ATOM 806 C C . SER B 1 22 ? -9.211 9.875 9.867 1 82.81 22 SER B C 1
ATOM 808 O O . SER B 1 22 ? -8.422 8.938 9.703 1 82.81 22 SER B O 1
ATOM 810 N N . ASN B 1 23 ? -10.039 10.328 8.961 1 87.56 23 ASN B N 1
ATOM 811 C CA . ASN B 1 23 ? -10.141 9.555 7.73 1 87.56 23 ASN B CA 1
ATOM 812 C C . ASN B 1 23 ? -9.586 10.328 6.535 1 87.56 23 ASN B C 1
ATOM 814 O O . ASN B 1 23 ? -9.586 9.828 5.41 1 87.56 23 ASN B O 1
ATOM 818 N N . THR B 1 24 ? -9.133 11.562 6.848 1 92.12 24 THR B N 1
ATOM 819 C CA . THR B 1 24 ? -8.594 12.391 5.77 1 92.12 24 THR B CA 1
ATOM 820 C C . THR B 1 24 ? -7.352 13.148 6.238 1 92.12 24 THR B C 1
ATOM 822 O O . THR B 1 24 ? -7.16 13.352 7.438 1 92.12 24 THR B O 1
ATOM 825 N N . LEU B 1 25 ? -6.426 13.445 5.309 1 93.06 25 LEU B N 1
ATOM 826 C CA . LEU B 1 25 ? -5.203 14.188 5.586 1 93.06 25 LEU B CA 1
ATOM 827 C C . LEU B 1 25 ? -5.281 15.594 5.004 1 93.06 25 LEU B C 1
ATOM 829 O O . LEU B 1 25 ? -5.621 15.766 3.832 1 93.06 25 LEU B O 1
ATOM 833 N N . SER B 1 26 ? -5.168 16.578 5.887 1 92.94 26 SER B N 1
ATOM 834 C CA . SER B 1 26 ? -5.051 17.938 5.391 1 92.94 26 SER B CA 1
ATOM 835 C C . SER B 1 26 ? -3.67 18.203 4.793 1 92.94 26 SER B C 1
ATOM 837 O O . SER B 1 26 ? -2.787 17.344 4.871 1 92.94 26 SER B O 1
ATOM 839 N N . LYS B 1 27 ? -3.479 19.328 4.23 1 91.81 27 LYS B N 1
ATOM 840 C CA . LYS B 1 27 ? -2.209 19.688 3.6 1 91.81 27 LYS B CA 1
ATOM 841 C C . LYS B 1 27 ? -1.062 19.625 4.602 1 91.81 27 LYS B C 1
ATOM 843 O O . LYS B 1 27 ? -0.003 19.062 4.312 1 91.81 27 LYS B O 1
ATOM 848 N N . GLY B 1 28 ? -1.355 20.172 5.723 1 92.88 28 GLY B N 1
ATOM 849 C CA . GLY B 1 28 ? -0.333 20.188 6.758 1 92.88 28 GLY B CA 1
ATOM 850 C C . GLY B 1 28 ? -0.004 18.797 7.293 1 92.88 28 GLY B C 1
ATOM 851 O O . GLY B 1 28 ? 1.164 18.484 7.523 1 92.88 28 GLY B O 1
ATOM 852 N N . GLU B 1 29 ? -1.019 18.016 7.523 1 94.94 29 GLU B N 1
ATOM 853 C CA . GLU B 1 29 ? -0.839 16.656 8.031 1 94.94 29 GLU B CA 1
ATOM 854 C C . GLU B 1 29 ? -0.116 15.781 7.016 1 94.94 29 GLU B C 1
ATOM 856 O O . GLU B 1 29 ? 0.77 15.008 7.379 1 94.94 29 GLU B O 1
ATOM 861 N N . PHE B 1 30 ? -0.579 16.031 5.766 1 94.12 30 PHE B N 1
ATOM 862 C CA . PHE B 1 30 ? 0.044 15.281 4.684 1 94.12 30 PHE B CA 1
ATOM 863 C C . PHE B 1 30 ? 1.53 15.602 4.586 1 94.12 30 PHE B C 1
ATOM 865 O O . PHE B 1 30 ? 2.361 14.695 4.504 1 94.12 30 PHE B O 1
ATOM 872 N N . SER B 1 31 ? 1.856 16.828 4.66 1 94.44 31 SER B N 1
ATOM 873 C CA . SER B 1 31 ? 3.242 17.297 4.594 1 94.44 31 SER B CA 1
ATOM 874 C C . SER B 1 31 ? 4.078 16.672 5.711 1 94.44 31 SER B C 1
ATOM 876 O O . SER B 1 31 ? 5.191 16.203 5.473 1 94.44 31 SER B O 1
ATOM 878 N N . SER B 1 32 ? 3.551 16.703 6.906 1 94.31 32 SER B N 1
ATOM 879 C CA . SER B 1 32 ? 4.254 16.172 8.062 1 94.31 32 SER B CA 1
ATOM 880 C C . SER B 1 32 ? 4.449 14.656 7.93 1 94.31 32 SER B C 1
ATOM 882 O O . SER B 1 32 ? 5.535 14.141 8.203 1 94.31 32 SER B O 1
ATOM 884 N N . LEU B 1 33 ? 3.387 14.016 7.465 1 95.06 33 LEU B N 1
ATOM 885 C CA . LEU B 1 33 ? 3.441 12.57 7.297 1 95.06 33 LEU B CA 1
ATOM 886 C C . LEU B 1 33 ? 4.527 12.18 6.301 1 95.06 33 LEU B C 1
ATOM 888 O O . LEU B 1 33 ? 5.367 11.32 6.598 1 95.06 33 LEU B O 1
ATOM 892 N N . VAL B 1 34 ? 4.512 12.828 5.133 1 95.12 34 VAL B N 1
ATOM 893 C CA . VAL B 1 34 ? 5.477 12.508 4.086 1 95.12 34 VAL B CA 1
ATOM 894 C C . VAL B 1 34 ? 6.883 12.859 4.559 1 95.12 34 VAL B C 1
ATOM 896 O O . VAL B 1 34 ? 7.828 12.094 4.352 1 95.12 34 VAL B O 1
ATOM 899 N N . ALA B 1 35 ? 7.016 13.992 5.227 1 94.31 35 ALA B N 1
ATOM 900 C CA . ALA B 1 35 ? 8.32 14.477 5.676 1 94.31 35 ALA B CA 1
ATOM 901 C C . ALA B 1 35 ? 8.906 13.562 6.746 1 94.31 35 ALA B C 1
ATOM 903 O O . ALA B 1 35 ? 10.117 13.312 6.762 1 94.31 35 ALA B O 1
ATOM 904 N N . PHE B 1 36 ? 7.992 13 7.578 1 93.88 36 PHE B N 1
ATOM 905 C CA . PHE B 1 36 ? 8.453 12.211 8.711 1 93.88 36 PHE B CA 1
ATOM 906 C C . PHE B 1 36 ? 8.469 10.727 8.367 1 93.88 36 PHE B C 1
ATOM 908 O O . PHE B 1 36 ? 9.336 9.984 8.836 1 93.88 36 PHE B O 1
ATOM 915 N N . GLN B 1 37 ? 7.527 10.289 7.523 1 94.12 37 GLN B N 1
ATOM 916 C CA . GLN B 1 37 ? 7.352 8.859 7.273 1 94.12 37 GLN B CA 1
ATOM 917 C C . GLN B 1 37 ? 7.984 8.453 5.945 1 94.12 37 GLN B C 1
ATOM 919 O O . GLN B 1 37 ? 8.414 7.309 5.781 1 94.12 37 GLN B O 1
ATOM 924 N N . LEU B 1 38 ? 7.973 9.344 4.992 1 94.31 38 LEU B N 1
ATOM 925 C CA . LEU B 1 38 ? 8.484 9.047 3.66 1 94.31 38 LEU B CA 1
ATOM 926 C C . LEU B 1 38 ? 9.578 10.031 3.266 1 94.31 38 LEU B C 1
ATOM 928 O O . LEU B 1 38 ? 9.531 10.625 2.184 1 94.31 38 LEU B O 1
ATOM 932 N N . PRO B 1 39 ? 10.602 10.125 4.059 1 91.62 39 PRO B N 1
ATOM 933 C CA . PRO B 1 39 ? 11.648 11.102 3.764 1 91.62 39 PRO B CA 1
ATOM 934 C C . PRO B 1 39 ? 12.484 10.719 2.539 1 91.62 39 PRO B C 1
ATOM 936 O O . PRO B 1 39 ? 13.023 11.594 1.858 1 91.62 39 PRO B O 1
ATOM 939 N N . THR B 1 40 ? 12.648 9.477 2.266 1 92.62 40 THR B N 1
ATOM 940 C CA . THR B 1 40 ? 13.469 9.008 1.15 1 92.62 40 THR B CA 1
ATOM 941 C C . THR B 1 40 ? 12.625 8.859 -0.114 1 92.62 40 THR B C 1
ATOM 943 O O . THR B 1 40 ? 13.156 8.875 -1.226 1 92.62 40 THR B O 1
ATOM 946 N N . PHE B 1 41 ? 11.305 8.688 0.059 1 92.62 41 PHE B N 1
ATOM 947 C CA . PHE B 1 41 ? 10.422 8.477 -1.078 1 92.62 41 PHE B CA 1
ATOM 948 C C . PHE B 1 41 ? 10.047 9.805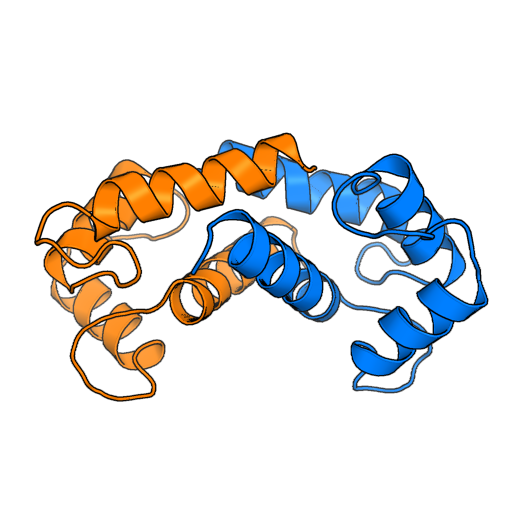 -1.729 1 92.62 41 PHE B C 1
ATOM 950 O O . PHE B 1 41 ? 10.062 9.922 -2.957 1 92.62 41 PHE B O 1
ATOM 957 N N . VAL B 1 42 ? 9.656 10.664 -0.908 1 92.06 42 VAL B N 1
ATOM 958 C CA . VAL B 1 42 ? 9.297 12 -1.382 1 92.06 42 VAL B CA 1
ATOM 959 C C . VAL B 1 42 ? 10.438 12.969 -1.117 1 92.06 42 VAL B C 1
ATOM 961 O O . VAL B 1 42 ? 10.781 13.242 0.037 1 92.06 42 VAL B O 1
ATOM 964 N N . LYS B 1 43 ? 11.023 13.406 -2.266 1 88.5 43 LYS B N 1
ATOM 965 C CA . LYS B 1 43 ? 12.102 14.375 -2.141 1 88.5 43 LYS B CA 1
ATOM 966 C C . LYS B 1 43 ? 11.555 15.781 -1.931 1 88.5 43 LYS B C 1
ATOM 968 O O . LYS B 1 43 ? 10.562 16.172 -2.551 1 88.5 43 LYS B O 1
ATOM 973 N N . ASN B 1 44 ? 11.984 16.516 -1.078 1 90.19 44 ASN B N 1
ATOM 974 C CA . ASN B 1 44 ? 11.602 17.891 -0.813 1 90.19 44 ASN B CA 1
ATOM 975 C C . ASN B 1 44 ? 10.234 17.984 -0.139 1 90.19 44 ASN B C 1
ATOM 977 O O . ASN B 1 44 ? 9.445 18.875 -0.438 1 90.19 44 ASN B O 1
ATOM 981 N N . ALA B 1 45 ? 9.875 17 0.583 1 90 45 ALA B N 1
ATOM 982 C CA . ALA B 1 45 ? 8.602 16.984 1.302 1 90 45 ALA B CA 1
ATOM 983 C C . ALA B 1 45 ? 8.516 18.141 2.291 1 90 45 ALA B C 1
ATOM 985 O O . ALA B 1 45 ? 7.43 18.453 2.781 1 90 45 ALA B O 1
ATOM 986 N N . SER B 1 46 ? 9.641 18.734 2.486 1 91.12 46 SER B N 1
ATOM 987 C CA . SER B 1 46 ? 9.68 19.891 3.373 1 91.12 46 SER B CA 1
ATOM 988 C C . SER B 1 46 ? 9.219 21.156 2.658 1 91.12 46 SER B C 1
ATOM 990 O O . SER B 1 46 ? 8.93 22.156 3.299 1 91.12 46 SER B O 1
ATOM 992 N N . ASP B 1 47 ? 9.172 21.031 1.345 1 93.62 47 ASP B N 1
ATOM 993 C CA . ASP B 1 47 ? 8.719 22.156 0.542 1 93.62 47 ASP B CA 1
ATOM 994 C C . ASP B 1 47 ? 7.203 22.141 0.385 1 93.62 47 ASP B C 1
ATOM 996 O O . ASP B 1 47 ? 6.641 21.203 -0.178 1 93.62 47 ASP B O 1
ATOM 1000 N N . PRO B 1 48 ? 6.594 23.219 0.89 1 91.81 48 PRO B N 1
ATOM 1001 C CA . PRO B 1 48 ? 5.133 23.297 0.79 1 91.81 48 PRO B CA 1
ATOM 1002 C C . PRO B 1 48 ? 4.641 23.266 -0.655 1 91.81 48 PRO B C 1
ATOM 1004 O O . PRO B 1 48 ? 3.527 22.812 -0.921 1 91.81 48 PRO B O 1
ATOM 1007 N N . ALA B 1 49 ? 5.387 23.812 -1.531 1 94.25 49 ALA B N 1
ATOM 1008 C CA . ALA B 1 49 ? 4.996 23.828 -2.938 1 94.25 49 ALA B CA 1
ATOM 1009 C C . ALA B 1 49 ? 4.871 22.406 -3.49 1 94.25 49 ALA B C 1
ATOM 1011 O O . ALA B 1 49 ? 3.963 22.109 -4.27 1 94.25 49 ALA B O 1
ATOM 1012 N N . VAL B 1 50 ? 5.852 21.547 -3.053 1 93.38 50 VAL B N 1
ATOM 1013 C CA . VAL B 1 50 ? 5.855 20.156 -3.471 1 93.38 50 VAL B CA 1
ATOM 1014 C C . VAL B 1 50 ? 4.652 19.422 -2.867 1 93.38 50 VAL B C 1
ATOM 1016 O O . VAL B 1 50 ? 3.959 18.672 -3.561 1 93.38 50 VAL B O 1
ATOM 1019 N N . ILE B 1 51 ? 4.336 19.656 -1.644 1 93.81 51 ILE B N 1
ATOM 1020 C CA . ILE B 1 51 ? 3.223 19.047 -0.929 1 93.81 51 ILE B CA 1
ATOM 1021 C C . ILE B 1 51 ? 1.905 19.453 -1.585 1 93.81 51 ILE B C 1
ATOM 1023 O O . ILE B 1 51 ? 1.035 18.609 -1.816 1 93.81 51 ILE B O 1
ATOM 1027 N N . GLU B 1 52 ? 1.805 20.844 -1.888 1 92 52 GLU B N 1
ATOM 1028 C CA . GLU B 1 52 ? 0.612 21.359 -2.553 1 92 52 GLU B CA 1
ATOM 1029 C C . GLU B 1 52 ? 0.393 20.672 -3.9 1 92 52 GLU B C 1
ATOM 1031 O O . GLU B 1 52 ? -0.742 20.359 -4.266 1 92 52 GLU B O 1
ATOM 1036 N N . GLN B 1 53 ? 1.458 20.453 -4.543 1 92.88 53 GLN B N 1
ATOM 1037 C CA . GLN B 1 53 ? 1.391 19.797 -5.844 1 92.88 53 GLN B CA 1
ATOM 1038 C C . GLN B 1 53 ? 0.967 18.344 -5.699 1 92.88 53 GLN B C 1
ATOM 1040 O O . GLN B 1 53 ? 0.117 17.859 -6.453 1 92.88 53 GLN B O 1
ATOM 1045 N N . LEU B 1 54 ? 1.607 17.688 -4.781 1 92.81 54 LEU B N 1
ATOM 1046 C CA . LEU B 1 54 ? 1.279 16.281 -4.516 1 92.81 54 LEU B CA 1
ATOM 1047 C C . LEU B 1 54 ? -0.169 16.141 -4.059 1 92.81 54 LEU B C 1
ATOM 1049 O O . LEU B 1 54 ? -0.91 15.305 -4.578 1 92.81 54 LEU B O 1
ATOM 1053 N N . MET B 1 55 ? -0.563 16.984 -3.127 1 91.81 55 MET B N 1
ATOM 1054 C CA . MET B 1 55 ? -1.923 16.984 -2.598 1 91.81 55 MET B CA 1
ATOM 1055 C C . MET B 1 55 ? -2.936 17.312 -3.693 1 91.81 55 MET B C 1
ATOM 1057 O O . MET B 1 55 ? -3.988 16.672 -3.775 1 91.81 55 MET B O 1
ATOM 1061 N N . GLY B 1 56 ? -2.562 18.297 -4.438 1 92.88 56 GLY B N 1
ATOM 1062 C CA . GLY B 1 56 ? -3.43 18.719 -5.527 1 92.88 56 GLY B CA 1
ATOM 1063 C C . GLY B 1 56 ? -3.615 17.641 -6.586 1 92.88 56 GLY B C 1
ATOM 1064 O O . GLY B 1 56 ? -4.68 17.547 -7.199 1 92.88 56 GLY B O 1
ATOM 1065 N N . SER B 1 57 ? -2.615 16.844 -6.746 1 91.5 57 SER B N 1
ATOM 1066 C CA . SER B 1 57 ? -2.678 15.773 -7.738 1 91.5 57 SER B CA 1
ATOM 1067 C C . SER B 1 57 ? -3.521 14.602 -7.242 1 91.5 57 SER B C 1
ATOM 1069 O O . SER B 1 57 ? -4.141 13.891 -8.039 1 91.5 57 SER B O 1
ATOM 1071 N N . LEU B 1 58 ? -3.527 14.43 -5.969 1 91 58 LEU B N 1
ATOM 1072 C CA . LEU B 1 58 ? -4.23 13.312 -5.352 1 91 58 LEU B CA 1
ATOM 1073 C C . LEU B 1 58 ? -5.637 13.719 -4.922 1 91 58 LEU B C 1
ATOM 1075 O O . LEU B 1 58 ? -6.559 12.906 -4.941 1 91 58 LEU B O 1
ATOM 1079 N N . ASP B 1 59 ? -5.762 15.055 -4.578 1 90.75 59 ASP B N 1
ATOM 1080 C CA . ASP B 1 59 ? -7.031 15.586 -4.098 1 90.75 59 ASP B CA 1
ATOM 1081 C C . ASP B 1 59 ? -8.078 15.609 -5.211 1 90.75 59 ASP B C 1
ATOM 1083 O O . ASP B 1 59 ? -8.258 16.625 -5.875 1 90.75 59 ASP B O 1
ATOM 1087 N N . GLU B 1 60 ? -8.797 14.492 -5.367 1 82.5 60 GLU B N 1
ATOM 1088 C CA . GLU B 1 60 ? -9.758 14.367 -6.453 1 82.5 60 GLU B CA 1
ATOM 1089 C C . GLU B 1 60 ? -10.984 15.242 -6.203 1 82.5 60 GLU B C 1
ATOM 1091 O O . GLU B 1 60 ? -11.578 15.766 -7.148 1 82.5 60 GLU B O 1
ATOM 1096 N N . ASN B 1 61 ? -11.43 15.32 -4.973 1 79.12 61 ASN B N 1
ATOM 1097 C CA . ASN B 1 61 ? -12.656 16.062 -4.664 1 79.12 61 ASN B CA 1
ATOM 1098 C C . ASN B 1 61 ? -12.352 17.516 -4.316 1 79.12 61 ASN B C 1
ATOM 1100 O O . ASN B 1 61 ? -13.266 18.266 -3.971 1 79.12 61 ASN B O 1
ATOM 1104 N N . ASN B 1 62 ? -11.18 17.922 -4.379 1 82.44 62 ASN B N 1
ATOM 1105 C CA . ASN B 1 62 ? -10.75 19.297 -4.184 1 82.44 62 ASN B CA 1
ATOM 1106 C C . ASN B 1 62 ? -11.242 19.859 -2.852 1 82.44 62 ASN B C 1
ATOM 1108 O O . ASN B 1 62 ? -11.781 20.969 -2.795 1 82.44 62 ASN B O 1
ATOM 1112 N N . ASP B 1 63 ? -11.336 19.094 -1.849 1 82.94 63 ASP B N 1
ATOM 1113 C CA . ASP B 1 63 ? -11.758 19.531 -0.519 1 82.94 63 ASP B CA 1
ATOM 1114 C C . ASP B 1 63 ? -10.562 19.969 0.319 1 82.94 63 ASP B C 1
ATOM 1116 O O . ASP B 1 63 ? -10.727 20.547 1.395 1 82.94 63 ASP B O 1
ATOM 1120 N N . GLY B 1 64 ? -9.461 19.844 -0.266 1 87.12 64 GLY B N 1
ATOM 1121 C CA . GLY B 1 64 ? -8.234 20.203 0.427 1 87.12 64 GLY B CA 1
ATOM 1122 C C . GLY B 1 64 ? -7.75 19.141 1.393 1 87.12 64 GLY B C 1
ATOM 1123 O O . GLY B 1 64 ? -6.895 19.406 2.238 1 87.12 64 GLY B O 1
ATOM 1124 N N . GLU B 1 65 ? -8.484 18.016 1.46 1 91.19 65 GLU B N 1
ATOM 1125 C CA . GLU B 1 65 ? -8.094 16.891 2.301 1 91.19 65 GLU B CA 1
ATOM 1126 C C . GLU B 1 65 ? -7.855 15.633 1.465 1 91.19 65 GLU B C 1
ATOM 1128 O O . GLU B 1 65 ? -8.422 15.484 0.379 1 91.19 65 GLU B O 1
ATOM 1133 N N . LEU B 1 66 ? -7 14.852 1.862 1 92.88 66 LEU B N 1
ATOM 1134 C CA . LEU B 1 66 ? -6.684 13.609 1.167 1 92.88 66 LEU B CA 1
ATOM 1135 C C . LEU B 1 66 ? -7.203 12.398 1.943 1 92.88 66 LEU B C 1
ATOM 1137 O O . LEU B 1 66 ? -6.992 12.297 3.154 1 92.88 66 LEU B O 1
ATOM 1141 N N . THR B 1 67 ? -8.016 11.562 1.245 1 92.81 67 THR B N 1
ATOM 1142 C CA . THR B 1 67 ? -8.492 10.336 1.876 1 92.81 67 THR B CA 1
ATOM 1143 C C . THR B 1 67 ? -7.398 9.273 1.879 1 92.81 67 THR B C 1
ATOM 1145 O O . THR B 1 67 ? -6.363 9.43 1.226 1 92.81 67 THR B O 1
ATOM 1148 N N . PHE B 1 68 ? -7.617 8.242 2.564 1 93.56 68 PHE B N 1
ATOM 1149 C CA . PHE B 1 68 ? -6.648 7.156 2.65 1 93.56 68 PHE B CA 1
ATOM 1150 C C . PHE B 1 68 ? -6.352 6.586 1.269 1 93.56 68 PHE B C 1
ATOM 1152 O O . PHE B 1 68 ? -5.199 6.301 0.941 1 93.56 68 PHE B O 1
ATOM 1159 N N . LEU B 1 69 ? -7.379 6.512 0.481 1 92.81 69 LEU B N 1
ATOM 1160 C CA . LEU B 1 69 ? -7.23 5.922 -0.844 1 92.81 69 LEU B CA 1
ATOM 1161 C C . LEU B 1 69 ? -6.41 6.832 -1.756 1 92.81 69 LEU B C 1
ATOM 1163 O O . LEU B 1 69 ? -5.609 6.352 -2.561 1 92.81 69 LEU B O 1
ATOM 1167 N N . GLU B 1 70 ? -6.59 8.062 -1.602 1 93.31 70 GLU B N 1
ATOM 1168 C CA . GLU B 1 70 ? -5.816 9.016 -2.389 1 93.31 70 GLU B CA 1
ATOM 1169 C C . GLU B 1 70 ? -4.344 8.992 -1.99 1 93.31 70 GLU B C 1
ATOM 1171 O O . GLU B 1 70 ? -3.461 9 -2.852 1 93.31 70 GLU B O 1
ATOM 1176 N N . PHE B 1 71 ? -4.211 8.977 -0.69 1 92.94 71 PHE B N 1
ATOM 1177 C CA . PHE B 1 71 ? -2.854 8.852 -0.173 1 92.94 71 PHE B CA 1
ATOM 1178 C C . PHE B 1 71 ? -2.236 7.523 -0.591 1 92.94 71 PHE B C 1
ATOM 1180 O O . PHE B 1 71 ? -1.05 7.461 -0.918 1 92.94 71 PHE B O 1
ATOM 1187 N N . TRP B 1 72 ? -3.055 6.543 -0.659 1 93.62 72 TRP B N 1
ATOM 1188 C CA . TRP B 1 72 ? -2.605 5.203 -1.022 1 93.62 72 TRP B CA 1
ATOM 1189 C C . TRP B 1 72 ? -2.057 5.18 -2.445 1 93.62 72 TRP B C 1
ATOM 1191 O O . TRP B 1 72 ? -1.09 4.469 -2.732 1 93.62 72 TRP B O 1
ATOM 1201 N N . GLN B 1 73 ? -2.607 5.953 -3.238 1 93.06 73 GLN B N 1
ATOM 1202 C CA . GLN B 1 73 ? -2.148 6.012 -4.621 1 93.06 73 GLN B CA 1
ATOM 1203 C C . GLN B 1 73 ? -0.724 6.551 -4.707 1 93.06 73 GLN B C 1
ATOM 1205 O O . GLN B 1 73 ? 0.072 6.094 -5.527 1 93.06 73 GLN B O 1
ATOM 1210 N N . LEU B 1 74 ? -0.51 7.488 -3.883 1 93.88 74 LEU B N 1
ATOM 1211 C CA . LEU B 1 74 ? 0.838 8.047 -3.836 1 93.88 74 LEU B CA 1
ATOM 1212 C C . LEU B 1 74 ? 1.854 6.977 -3.445 1 93.88 74 LEU B C 1
ATOM 1214 O O . LEU B 1 74 ? 2.885 6.824 -4.102 1 93.88 74 LEU B O 1
ATOM 1218 N N . ILE B 1 75 ? 1.502 6.219 -2.393 1 95.81 75 ILE B N 1
ATOM 1219 C CA . ILE B 1 75 ? 2.4 5.184 -1.896 1 95.81 75 ILE B CA 1
ATOM 1220 C C . ILE B 1 75 ? 2.641 4.141 -2.988 1 95.81 75 ILE B C 1
ATOM 1222 O O . ILE B 1 75 ? 3.758 3.646 -3.148 1 95.81 75 ILE B O 1
ATOM 1226 N N . GLY B 1 76 ? 1.633 3.855 -3.705 1 95.25 76 GLY B N 1
ATOM 1227 C CA . GLY B 1 76 ? 1.777 2.895 -4.789 1 95.25 76 GLY B CA 1
ATOM 1228 C C . GLY B 1 76 ? 2.764 3.336 -5.852 1 95.25 76 GLY B C 1
ATOM 1229 O O . GLY B 1 76 ? 3.58 2.537 -6.316 1 95.25 76 GLY B O 1
ATOM 1230 N N . LYS B 1 77 ? 2.682 4.586 -6.211 1 93.56 77 LYS B N 1
ATOM 1231 C CA . LYS B 1 77 ? 3.598 5.141 -7.203 1 93.56 77 LYS B CA 1
ATOM 1232 C C . LYS B 1 77 ? 5.039 5.094 -6.703 1 93.56 77 LYS B C 1
ATOM 1234 O O . LYS B 1 77 ? 5.945 4.719 -7.449 1 93.56 77 LYS B O 1
ATOM 1239 N N . LEU B 1 78 ? 5.121 5.465 -5.504 1 93.88 78 LEU B N 1
ATOM 1240 C CA . LEU B 1 78 ? 6.453 5.465 -4.906 1 93.88 78 LEU B CA 1
ATOM 1241 C C . LEU B 1 78 ? 6.992 4.047 -4.777 1 93.88 78 LEU B C 1
ATOM 1243 O O . LEU B 1 78 ? 8.164 3.791 -5.078 1 93.88 78 LEU B O 1
ATOM 1247 N N . ALA B 1 79 ? 6.121 3.146 -4.332 1 95 79 ALA B N 1
ATOM 1248 C CA . ALA B 1 79 ? 6.5 1.742 -4.203 1 95 79 ALA B CA 1
ATOM 1249 C C . ALA B 1 79 ? 6.875 1.148 -5.559 1 95 79 ALA B C 1
ATOM 1251 O O . ALA B 1 79 ? 7.852 0.405 -5.668 1 95 79 ALA B O 1
ATOM 1252 N N . ASN B 1 80 ? 6.074 1.457 -6.594 1 93.88 80 ASN B N 1
ATOM 1253 C CA . ASN B 1 80 ? 6.352 1.01 -7.953 1 93.88 80 ASN B CA 1
ATOM 1254 C C . ASN B 1 80 ? 7.738 1.445 -8.414 1 93.88 80 ASN B C 1
ATOM 1256 O O . ASN B 1 80 ? 8.484 0.649 -8.984 1 93.88 80 ASN B O 1
ATOM 1260 N N . LYS B 1 81 ? 8.07 2.625 -8.156 1 92.69 81 LYS B N 1
ATOM 1261 C CA . LYS B 1 81 ? 9.375 3.178 -8.516 1 92.69 81 LYS B CA 1
ATOM 1262 C C . LYS B 1 81 ? 10.5 2.49 -7.738 1 92.69 81 LYS B C 1
ATOM 1264 O O . LYS B 1 81 ? 11.531 2.135 -8.305 1 92.69 81 LYS B O 1
ATOM 1269 N N . GLN B 1 82 ? 10.211 2.262 -6.492 1 89.81 82 GLN B N 1
ATOM 1270 C CA . GLN B 1 82 ? 11.195 1.623 -5.625 1 89.81 82 GLN B CA 1
ATOM 1271 C C . GLN B 1 82 ? 11.43 0.172 -6.039 1 89.81 82 GLN B C 1
ATOM 1273 O O . GLN B 1 82 ? 12.562 -0.314 -6 1 89.81 82 GLN B O 1
ATOM 1278 N N . GLY B 1 83 ? 10.352 -0.537 -6.328 1 90.62 83 GLY B N 1
ATOM 1279 C CA . GLY B 1 83 ? 10.445 -1.927 -6.746 1 90.62 83 GLY B CA 1
ATOM 1280 C C . GLY B 1 83 ? 11.047 -2.098 -8.125 1 90.62 83 GLY B C 1
ATOM 1281 O O . GLY B 1 83 ? 11.492 -3.189 -8.484 1 90.62 83 GLY B O 1
ATOM 1282 N N . GLY B 1 84 ? 11.094 -1.055 -8.805 1 89.12 84 GLY B N 1
ATOM 1283 C CA . GLY B 1 84 ? 11.641 -1.108 -10.156 1 89.12 84 GLY B CA 1
ATOM 1284 C C . GLY B 1 84 ? 10.664 -1.684 -11.164 1 89.12 84 GLY B C 1
ATOM 1285 O O . GLY B 1 84 ? 11.07 -2.395 -12.086 1 89.12 84 GLY B O 1
ATOM 1286 N N . PHE B 1 85 ? 9.398 -1.562 -10.75 1 87.19 85 PHE B N 1
ATOM 1287 C CA . PHE B 1 85 ? 8.359 -2.08 -11.641 1 87.19 85 PHE B CA 1
ATOM 1288 C C . PHE B 1 85 ? 8.078 -1.099 -12.773 1 87.19 85 PHE B C 1
ATOM 1290 O O . PHE B 1 85 ? 7.941 -1.5 -13.93 1 87.19 85 PHE B O 1
#

Foldseek 3Di:
DVVVVVVLLVLLQVLCPPVPGSFKAALVSQLCSCVPPVVPQDDPSVDSVSSCVLCVVLVPVPPRIHGPVSVVVSVVVSVCVVVVD/DVVVVVVLLVLLQVLCPPVPGSFKAALVSQLCSCVPPVVPQDDPSVDSVSSCVLCVVLVPVPPRIHGPVSVVVSVVVSVCVVVVD

Sequence (17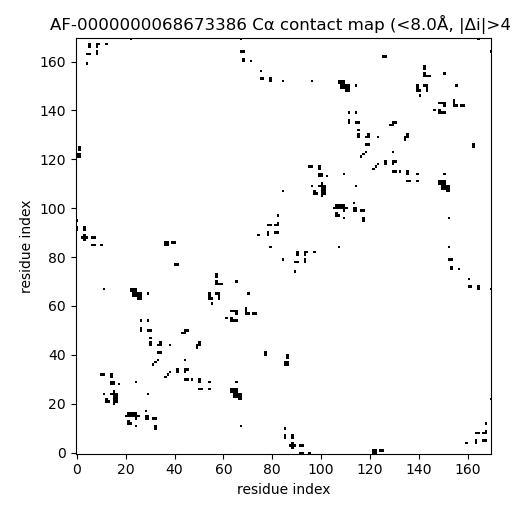0 aa):
MESAINVLVSQFKTFAGKDGSSNTLSKGEFSSLVAFQLPTFVKNASDPAVIEQLMGSLDENNDGELTFLEFWQLIGKLANKQGGFMESAINVLVSQFKTFAGKDGSSNTLSKGEFSSLVAFQLPTFVKNASDPAVIEQLMGSLDENNDGELTFLEFWQLIGKLANKQGGF

Solvent-accessible surface area (backbone atoms only — not comparable to full-atom values): 8910 Å² total; per-residue (Å²): 82,51,67,31,45,49,47,45,41,49,52,49,34,63,40,14,38,70,85,70,45,51,55,31,23,39,64,68,36,43,28,50,42,37,43,71,40,28,54,86,73,42,77,58,33,83,34,64,69,52,35,51,49,53,46,57,72,43,26,80,80,68,74,66,41,31,39,60,68,38,51,41,50,52,51,46,54,49,40,38,62,71,62,68,99,82,54,68,31,44,49,48,46,42,49,52,49,34,63,39,15,39,70,85,70,44,52,52,31,22,39,64,68,34,43,27,50,42,38,42,73,40,28,54,86,73,41,77,57,33,84,36,63,70,52,35,51,50,53,46,57,71,43,26,80,80,69,74,65,41,31,39,60,69,38,51,42,51,53,52,46,54,50,39,37,61,71,62,67,98

pLDDT: mean 91.59, std 4.33, range [74.56, 96.62]

Nearest PDB structures (foldseek):
  1psb-assembly1_B  TM=9.324E-01  e=4.926E-06  Bos taurus
  3cga-assembly1_A  TM=9.054E-01  e=4.336E-06  unclassified
  5dkn-assembly1_A  TM=9.142E-01  e=1.283E-05  Bos taurus
  5csi-assembly1_A  TM=9.184E-01  e=1.657E-05  Homo sapiens
  4hsz-assembly1_A  TM=8.998E-01  e=8.208E-06  Homo sapiens

Secondary structure (DSSP, 8-state):
-HHHHHHHHHHHHHHHTTSS-TTEEEHHHHHHHHHHH-TTTSTTTT-HHHHHHHHHHH-TT-SSEEEHHHHHHHHHHHHHHHHT-/-HHHHHHHHHHHHHHHTTSS-TTEEEHHHHHHHHHHH-TTTSTTTT-HHHHHHHHHHH-TT-SSEEEHHHHHHHHHHHHHHHHT-